Protein AF-A0A225AQF1-F1 (afdb_monomer_lite)

Sequence (125 aa):
MQWKLEAEIEGLRRLTAAVCSSTSALFAWKHENQGSDGWVPGGYIDSILMERLPGSMPLLGLGKKNKEERTELRKALKVAWLYIVDWEDWRESTEKDIWRDTHYIPWNPAWVQSHNYEDMSTWEL

Radius of gyration: 18.52 Å; chains: 1; bounding box: 39×39×51 Å

pLDDT: mean 80.52, std 9.93, range [49.41, 94.88]

Structure (mmCIF, N/CA/C/O backbone):
data_AF-A0A225AQF1-F1
#
_entry.id   AF-A0A225AQF1-F1
#
loop_
_atom_site.group_PDB
_atom_site.id
_atom_site.type_symbol
_atom_site.label_atom_id
_atom_site.label_alt_id
_atom_site.label_comp_id
_atom_site.label_asym_id
_atom_site.label_entity_id
_atom_site.label_seq_id
_atom_site.pdbx_PDB_ins_code
_atom_site.Cartn_x
_atom_site.Cartn_y
_atom_site.Cartn_z
_atom_site.occupancy
_atom_site.B_iso_or_equiv
_atom_site.auth_seq_id
_atom_site.auth_comp_id
_atom_site.auth_asym_id
_atom_site.auth_atom_id
_atom_site.pdbx_PDB_model_num
ATOM 1 N N . MET A 1 1 ? 16.811 6.712 -11.736 1.00 49.41 1 MET A N 1
ATOM 2 C CA . MET A 1 1 ? 16.020 6.376 -10.531 1.00 49.41 1 MET A CA 1
ATOM 3 C C . MET A 1 1 ? 15.401 4.996 -10.747 1.00 49.41 1 MET A C 1
ATOM 5 O O . MET A 1 1 ? 14.211 4.906 -10.966 1.00 49.41 1 MET A O 1
ATOM 9 N N . GLN A 1 2 ? 16.235 3.952 -10.787 1.00 57.66 2 GLN A N 1
ATOM 10 C CA . GLN A 1 2 ? 15.849 2.575 -11.153 1.00 57.66 2 GLN A CA 1
ATOM 11 C C . GLN A 1 2 ? 15.443 1.731 -9.926 1.00 57.66 2 GLN A C 1
ATOM 13 O O . GLN A 1 2 ? 14.705 0.763 -10.037 1.00 57.66 2 GLN A O 1
ATOM 18 N N . TRP A 1 3 ? 15.846 2.174 -8.730 1.00 59.50 3 TRP A N 1
ATOM 19 C CA . TRP A 1 3 ? 15.706 1.4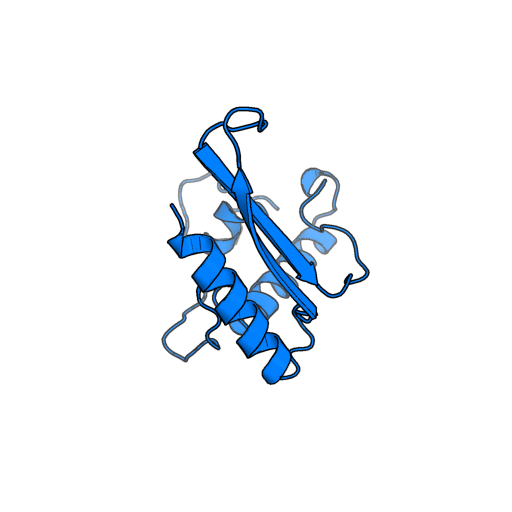33 -7.473 1.00 59.50 3 TRP A CA 1
ATOM 20 C C . TRP A 1 3 ? 14.263 1.240 -6.980 1.00 59.50 3 TRP A C 1
ATOM 22 O O . TRP A 1 3 ? 13.990 0.266 -6.289 1.00 59.50 3 TRP A O 1
ATOM 32 N N . LYS A 1 4 ? 13.339 2.158 -7.305 1.00 69.75 4 LYS A N 1
ATOM 33 C CA . LYS A 1 4 ? 11.960 2.094 -6.788 1.00 69.75 4 LYS A CA 1
ATOM 34 C C . LYS A 1 4 ? 11.165 0.944 -7.397 1.00 69.75 4 LYS A C 1
ATOM 36 O O . LYS A 1 4 ? 10.495 0.219 -6.676 1.00 69.75 4 LYS A O 1
ATOM 41 N N . LEU A 1 5 ? 11.286 0.754 -8.707 1.00 76.81 5 LEU A N 1
ATOM 42 C CA . LEU A 1 5 ? 10.563 -0.306 -9.394 1.00 76.81 5 LEU A CA 1
ATOM 43 C C . LEU A 1 5 ? 11.112 -1.693 -9.047 1.00 76.81 5 LEU A C 1
ATOM 45 O O . LEU A 1 5 ? 10.346 -2.630 -8.873 1.00 76.81 5 LEU A O 1
ATOM 49 N N . GLU A 1 6 ? 12.432 -1.842 -8.936 1.00 81.94 6 GLU A N 1
ATOM 50 C CA . GLU A 1 6 ? 13.027 -3.124 -8.542 1.00 81.94 6 GLU A CA 1
ATOM 51 C C . GLU A 1 6 ? 12.529 -3.566 -7.158 1.00 81.94 6 GLU A C 1
ATOM 53 O O . GLU A 1 6 ? 12.209 -4.740 -6.964 1.00 81.94 6 GLU A O 1
ATOM 58 N N . ALA A 1 7 ? 12.396 -2.618 -6.221 1.00 81.44 7 ALA A N 1
ATOM 59 C CA . ALA A 1 7 ? 11.806 -2.868 -4.909 1.00 81.44 7 ALA A CA 1
ATOM 60 C C . ALA A 1 7 ? 10.319 -3.255 -5.006 1.00 81.44 7 ALA A C 1
ATOM 62 O O . ALA A 1 7 ? 9.905 -4.234 -4.386 1.00 81.44 7 ALA A O 1
ATOM 63 N N . GLU A 1 8 ? 9.539 -2.547 -5.825 1.00 83.06 8 GLU A N 1
ATOM 64 C CA . GLU A 1 8 ? 8.126 -2.847 -6.086 1.00 83.06 8 GLU A CA 1
ATOM 65 C C . GLU A 1 8 ? 7.926 -4.245 -6.697 1.00 83.06 8 GLU A C 1
ATOM 67 O O . GLU A 1 8 ? 7.106 -5.028 -6.215 1.00 83.06 8 GLU A O 1
ATOM 72 N N . ILE A 1 9 ? 8.713 -4.605 -7.716 1.00 87.88 9 ILE A N 1
ATOM 73 C CA . ILE A 1 9 ? 8.661 -5.924 -8.360 1.00 87.88 9 ILE A CA 1
ATOM 74 C C . ILE A 1 9 ? 9.014 -7.020 -7.357 1.00 87.88 9 ILE A C 1
ATOM 76 O O . ILE A 1 9 ? 8.325 -8.039 -7.295 1.00 87.88 9 ILE A O 1
ATOM 80 N N . GLU A 1 10 ? 10.075 -6.834 -6.568 1.00 86.88 10 GLU A N 1
ATOM 81 C CA . GLU A 1 10 ? 10.476 -7.820 -5.564 1.00 86.88 10 GLU A CA 1
ATOM 82 C C . GLU A 1 10 ? 9.416 -7.968 -4.466 1.00 86.88 10 GLU A C 1
ATOM 84 O O . GLU A 1 10 ? 9.119 -9.092 -4.050 1.00 86.88 10 GLU A O 1
ATOM 89 N N . GLY A 1 11 ? 8.791 -6.865 -4.053 1.00 85.00 11 GLY A N 1
ATOM 90 C CA . GLY A 1 11 ? 7.685 -6.880 -3.106 1.00 85.00 11 GLY A CA 1
ATOM 91 C C . GLY A 1 11 ? 6.484 -7.660 -3.632 1.00 85.00 11 GLY A C 1
ATOM 92 O O . GLY A 1 11 ? 6.045 -8.629 -3.005 1.00 85.00 11 GLY A O 1
ATOM 93 N N . LEU A 1 12 ? 6.010 -7.320 -4.833 1.00 88.00 12 LEU A N 1
ATOM 94 C CA . LEU A 1 12 ? 4.908 -8.021 -5.495 1.00 88.00 12 LEU A CA 1
ATOM 95 C C . LEU A 1 12 ? 5.220 -9.507 -5.709 1.00 88.00 12 LEU A C 1
ATOM 97 O O . LEU A 1 12 ? 4.351 -10.359 -5.509 1.00 88.00 12 LEU A O 1
ATOM 101 N N . ARG A 1 13 ? 6.464 -9.849 -6.061 1.00 89.94 13 ARG A N 1
ATOM 102 C CA . ARG A 1 13 ? 6.904 -11.240 -6.231 1.00 89.94 13 ARG A CA 1
ATOM 103 C C . ARG A 1 13 ? 6.800 -12.030 -4.926 1.00 89.94 13 ARG A C 1
ATOM 105 O O . ARG A 1 13 ? 6.303 -13.156 -4.944 1.00 89.94 13 ARG A O 1
ATOM 112 N N . ARG A 1 14 ? 7.237 -11.457 -3.798 1.00 88.12 14 ARG A N 1
ATOM 113 C CA . ARG A 1 14 ? 7.148 -12.095 -2.470 1.00 88.12 14 ARG A CA 1
ATOM 114 C C . ARG A 1 14 ? 5.706 -12.280 -2.023 1.00 88.12 14 ARG A C 1
ATOM 116 O O . ARG A 1 14 ? 5.341 -13.376 -1.609 1.00 88.12 14 ARG A O 1
ATOM 123 N N . LEU A 1 15 ? 4.887 -11.244 -2.167 1.00 86.94 15 LEU A N 1
ATOM 124 C CA . LEU A 1 15 ? 3.469 -11.273 -1.803 1.00 86.94 15 LEU A CA 1
ATOM 125 C C . LEU A 1 15 ? 2.685 -12.295 -2.639 1.00 86.94 15 LEU A C 1
ATOM 127 O O . LEU A 1 15 ? 1.862 -13.037 -2.104 1.00 86.94 15 LEU A O 1
ATOM 131 N N . THR A 1 16 ? 3.008 -12.402 -3.931 1.00 90.69 16 THR A N 1
ATOM 132 C CA . THR A 1 16 ? 2.445 -13.428 -4.821 1.00 90.69 16 THR A CA 1
ATOM 133 C C . THR A 1 16 ? 2.851 -14.833 -4.375 1.00 90.69 16 THR A C 1
ATOM 135 O O . THR A 1 16 ? 2.005 -15.719 -4.286 1.00 90.69 16 THR A O 1
ATOM 138 N N . ALA A 1 17 ? 4.131 -15.045 -4.048 1.00 90.12 17 ALA A N 1
ATOM 139 C CA . ALA A 1 17 ? 4.626 -16.336 -3.564 1.00 90.12 17 ALA A CA 1
ATOM 140 C C . ALA A 1 17 ? 4.014 -16.741 -2.211 1.00 90.12 17 ALA A C 1
ATOM 142 O O . ALA A 1 17 ? 3.808 -17.927 -1.963 1.00 90.12 17 ALA A O 1
ATOM 143 N N . ALA A 1 18 ? 3.694 -15.764 -1.361 1.00 86.62 18 ALA A N 1
ATOM 144 C CA . ALA A 1 18 ? 3.002 -15.963 -0.091 1.00 86.62 18 ALA A CA 1
ATOM 145 C C . ALA A 1 18 ? 1.483 -16.179 -0.240 1.00 86.62 18 ALA A C 1
ATOM 147 O O . ALA A 1 18 ? 0.808 -16.416 0.759 1.00 86.62 18 ALA A O 1
ATOM 148 N N . VAL A 1 19 ? 0.935 -16.109 -1.461 1.00 86.94 19 VAL A N 1
ATOM 149 C CA . VAL A 1 19 ? -0.511 -16.213 -1.730 1.00 86.94 19 VAL A CA 1
ATOM 150 C C . VAL A 1 19 ? -1.301 -15.165 -0.928 1.00 86.94 19 VAL A C 1
ATOM 152 O O . VAL A 1 19 ? -2.359 -15.436 -0.360 1.00 86.94 19 VAL A O 1
ATOM 155 N N . CYS A 1 20 ? -0.759 -13.947 -0.852 1.00 82.06 20 CYS A N 1
ATOM 156 C CA . CYS A 1 20 ? -1.397 -12.832 -0.166 1.00 82.06 20 CYS A CA 1
ATOM 157 C C . CYS A 1 20 ? -2.743 -12.498 -0.827 1.00 82.06 20 CYS A C 1
ATOM 159 O O . CYS A 1 20 ? -2.796 -12.154 -2.005 1.00 82.06 20 CYS A O 1
ATOM 161 N N . SER A 1 21 ? -3.835 -12.556 -0.062 1.00 79.88 21 SER A N 1
ATOM 162 C CA . SER A 1 21 ? -5.186 -12.246 -0.552 1.00 79.88 21 SER A CA 1
ATOM 163 C C . SER A 1 21 ? -5.488 -10.746 -0.623 1.00 79.88 21 SER A C 1
ATOM 165 O O . SER A 1 21 ? -6.511 -10.349 -1.179 1.00 79.88 21 SER A O 1
ATOM 167 N N . SER A 1 22 ? -4.613 -9.914 -0.057 1.00 77.31 22 SER A N 1
ATOM 168 C CA . SER A 1 22 ? -4.796 -8.461 0.053 1.00 77.31 22 SER A CA 1
ATOM 169 C C . SER A 1 22 ? -4.068 -7.671 -1.039 1.00 77.31 22 SER A C 1
ATOM 171 O O . SER A 1 22 ? -4.145 -6.444 -1.055 1.00 77.31 22 SER A O 1
ATOM 173 N N . THR A 1 23 ? -3.341 -8.340 -1.939 1.00 83.75 23 THR A N 1
ATOM 174 C CA . THR A 1 23 ? -2.508 -7.705 -2.973 1.00 83.75 23 THR A CA 1
ATOM 175 C C . THR A 1 23 ? -2.677 -8.416 -4.307 1.00 83.75 23 THR A C 1
ATOM 177 O O . THR A 1 23 ? -2.881 -9.624 -4.335 1.00 83.75 23 THR A O 1
ATOM 180 N N . SER A 1 24 ? -2.552 -7.688 -5.415 1.00 87.88 24 SER A N 1
ATOM 181 C CA . SER A 1 24 ? -2.603 -8.282 -6.753 1.00 87.88 24 SER A CA 1
ATOM 182 C C . SER A 1 24 ? -1.425 -9.225 -6.989 1.00 87.88 24 SER A C 1
ATOM 184 O O . SER A 1 24 ? -0.280 -8.853 -6.723 1.00 87.88 24 SER A O 1
ATOM 186 N N . ALA A 1 25 ? -1.687 -10.397 -7.567 1.00 91.50 25 ALA A N 1
ATOM 187 C CA . ALA A 1 25 ? -0.624 -11.295 -8.002 1.00 91.50 25 ALA A CA 1
ATOM 188 C C . ALA A 1 25 ? 0.170 -10.710 -9.185 1.00 91.50 25 ALA A C 1
ATOM 190 O O . ALA A 1 25 ? -0.407 -10.188 -10.141 1.00 91.50 25 ALA A O 1
ATOM 191 N N . LEU A 1 26 ? 1.496 -10.836 -9.153 1.00 93.69 26 LEU A N 1
ATOM 192 C CA . LEU A 1 26 ? 2.385 -10.497 -10.263 1.00 93.69 26 LEU A CA 1
ATOM 193 C C . LEU A 1 26 ? 2.384 -11.628 -11.299 1.00 93.69 26 LEU A C 1
ATOM 195 O O . LEU A 1 26 ? 2.676 -12.775 -10.963 1.00 93.69 26 LEU A O 1
ATOM 199 N N . PHE A 1 27 ? 2.126 -11.302 -12.567 1.00 94.88 27 PHE A N 1
ATOM 200 C CA . PHE A 1 27 ? 2.204 -12.263 -13.674 1.00 94.88 27 PHE A CA 1
ATOM 201 C C . PHE A 1 27 ? 3.489 -12.112 -14.487 1.00 94.88 27 PHE A C 1
ATOM 203 O O . PHE A 1 27 ? 4.115 -13.110 -14.836 1.00 94.88 27 PHE A O 1
ATOM 210 N N . ALA A 1 28 ? 3.885 -10.877 -14.801 1.00 94.25 28 ALA A N 1
ATOM 211 C CA . ALA A 1 28 ? 5.100 -10.587 -15.557 1.00 94.25 28 ALA A CA 1
ATOM 212 C C . ALA A 1 28 ? 5.546 -9.135 -15.352 1.00 94.25 28 ALA A C 1
ATOM 214 O O . ALA A 1 28 ? 4.759 -8.283 -14.947 1.00 94.25 28 ALA A O 1
ATOM 215 N N . TRP A 1 29 ? 6.797 -8.840 -15.693 1.00 93.81 29 TRP A N 1
ATOM 216 C CA . TRP A 1 29 ? 7.313 -7.478 -15.788 1.00 93.81 29 TRP A CA 1
ATOM 217 C C . TRP A 1 29 ? 8.342 -7.382 -16.918 1.00 93.81 29 TRP A C 1
ATOM 219 O O . TRP A 1 29 ? 8.863 -8.402 -17.381 1.00 93.81 29 TRP A O 1
ATOM 229 N N . LYS A 1 30 ? 8.608 -6.167 -17.393 1.00 92.38 30 LYS A N 1
ATOM 230 C CA . LYS A 1 30 ? 9.537 -5.905 -18.494 1.00 92.38 30 LYS A CA 1
ATOM 231 C C . LYS A 1 30 ? 10.183 -4.533 -18.336 1.00 92.38 30 LYS A C 1
ATOM 233 O O . LYS A 1 30 ? 9.467 -3.568 -18.090 1.00 92.38 30 LYS A O 1
ATOM 238 N N . HIS A 1 31 ? 11.494 -4.473 -18.555 1.00 90.75 31 HIS A N 1
ATOM 239 C CA . HIS A 1 31 ? 12.274 -3.240 -18.640 1.00 90.75 31 HIS A CA 1
ATOM 240 C C . HIS A 1 31 ? 12.789 -3.038 -20.064 1.00 90.75 31 HIS A C 1
ATOM 242 O O . HIS A 1 31 ? 13.372 -3.955 -20.650 1.00 90.75 31 HIS A O 1
ATOM 248 N N . GLU A 1 32 ? 12.600 -1.844 -20.617 1.00 91.50 32 GLU A N 1
ATOM 249 C CA . GLU A 1 32 ? 13.045 -1.492 -21.965 1.00 91.50 32 GLU A CA 1
ATOM 250 C C . GLU A 1 32 ? 13.682 -0.109 -21.994 1.00 91.50 32 GLU A C 1
ATOM 252 O O . GLU A 1 32 ? 13.075 0.866 -21.567 1.00 91.50 32 GLU A O 1
ATOM 257 N N . ASN A 1 33 ? 14.877 0.006 -22.572 1.00 92.06 33 ASN A N 1
ATOM 258 C CA . ASN A 1 33 ? 15.475 1.311 -22.841 1.00 92.06 33 ASN A CA 1
ATOM 259 C C . ASN A 1 33 ? 14.844 1.936 -24.088 1.00 92.06 33 ASN A C 1
ATOM 261 O O . ASN A 1 33 ? 14.641 1.270 -25.103 1.00 92.06 33 ASN A O 1
ATOM 265 N N . GLN A 1 34 ? 14.561 3.230 -24.015 1.00 92.06 34 GLN A N 1
ATOM 266 C CA . GLN A 1 34 ? 14.006 4.000 -25.117 1.00 92.06 34 GLN A CA 1
ATOM 267 C C . GLN A 1 34 ? 15.122 4.472 -26.054 1.00 92.06 34 GLN A C 1
ATOM 269 O O . GLN A 1 34 ? 16.166 4.964 -25.616 1.00 92.06 34 GLN A O 1
ATOM 274 N N . GLY A 1 35 ? 14.875 4.346 -27.359 1.00 91.44 35 GLY A N 1
ATOM 275 C CA . GLY A 1 35 ? 15.731 4.902 -28.403 1.00 91.44 35 GLY A CA 1
ATOM 276 C C . GLY A 1 35 ? 15.705 6.432 -28.435 1.00 91.44 35 GLY A C 1
ATOM 277 O O . GLY A 1 35 ? 14.997 7.088 -27.670 1.00 91.44 35 GLY A O 1
ATOM 278 N N . SER A 1 36 ? 16.477 7.022 -29.348 1.00 92.19 36 SER A N 1
ATOM 279 C CA . SER A 1 36 ? 16.536 8.480 -29.546 1.00 92.19 36 SER A CA 1
ATOM 280 C C . SER A 1 36 ? 15.232 9.088 -30.075 1.00 92.19 36 SER A C 1
ATOM 282 O O . SER A 1 36 ? 15.041 10.296 -30.004 1.00 92.19 36 SER A O 1
ATOM 284 N N . ASP A 1 37 ? 14.366 8.250 -30.632 1.00 92.19 37 ASP A N 1
ATOM 285 C CA . ASP A 1 37 ? 13.035 8.549 -31.158 1.00 92.19 37 ASP A CA 1
ATOM 286 C C . ASP A 1 37 ? 11.909 8.275 -30.144 1.00 92.19 37 ASP A C 1
ATOM 288 O O . ASP A 1 37 ? 10.737 8.503 -30.443 1.00 92.19 37 ASP A O 1
ATOM 292 N N . GLY A 1 38 ? 12.250 7.789 -28.945 1.00 86.12 38 GLY A N 1
ATOM 293 C CA . GLY A 1 38 ? 11.292 7.537 -27.876 1.00 86.12 38 GLY A CA 1
ATOM 294 C C . GLY A 1 38 ? 10.689 8.817 -27.294 1.00 86.12 38 GLY A C 1
ATOM 295 O O . GLY A 1 38 ? 11.232 9.912 -27.435 1.00 86.12 38 GLY A O 1
ATOM 296 N N . TRP A 1 39 ? 9.578 8.668 -26.567 1.00 86.31 39 TRP A N 1
ATOM 297 C CA . TRP A 1 39 ? 8.938 9.774 -25.840 1.00 86.31 39 TRP A CA 1
ATOM 298 C C . TRP A 1 39 ? 9.877 10.421 -24.820 1.00 86.31 39 TRP A C 1
ATOM 300 O O . TRP A 1 39 ? 9.800 11.625 -24.579 1.00 86.31 39 TRP A O 1
ATOM 310 N N . VAL A 1 40 ? 10.774 9.620 -24.241 1.00 89.50 40 VAL A N 1
ATOM 311 C CA . VAL A 1 40 ? 11.890 10.091 -23.421 1.00 89.50 40 VAL A CA 1
ATOM 312 C C . VAL A 1 40 ? 13.185 9.542 -24.025 1.00 89.50 40 VAL A C 1
ATOM 314 O O . VAL A 1 40 ? 13.566 8.412 -23.711 1.00 89.50 40 VAL A O 1
ATOM 317 N N . PRO A 1 41 ? 13.865 10.301 -24.903 1.00 92.19 41 PRO A N 1
ATOM 318 C CA . PRO A 1 41 ? 15.098 9.854 -25.543 1.00 92.19 41 PRO A CA 1
ATOM 319 C C . PRO A 1 41 ? 16.178 9.462 -24.529 1.00 92.19 41 PRO A C 1
ATOM 321 O O . PRO A 1 41 ? 16.521 10.247 -23.644 1.00 92.19 41 PRO A O 1
ATOM 324 N N . GLY A 1 42 ? 16.707 8.239 -24.649 1.00 89.38 42 GLY A N 1
ATOM 325 C CA . GLY A 1 42 ? 17.686 7.680 -23.705 1.00 89.38 42 GLY A CA 1
ATOM 326 C C . GLY A 1 42 ? 17.119 7.334 -22.321 1.00 89.38 42 GLY A C 1
ATOM 327 O O . GLY A 1 42 ? 17.882 7.000 -21.416 1.00 89.38 42 GLY A O 1
ATOM 328 N N . GLY A 1 43 ? 15.799 7.436 -22.141 1.00 90.81 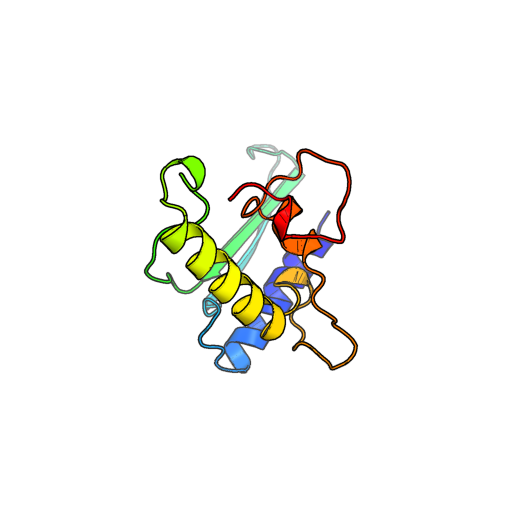43 GLY A N 1
ATOM 329 C CA . GLY A 1 43 ? 15.086 6.967 -20.958 1.00 90.81 43 GLY A CA 1
ATOM 330 C C . GLY A 1 43 ? 14.783 5.470 -21.021 1.00 90.81 43 GLY A C 1
ATOM 331 O O . GLY A 1 43 ? 15.365 4.728 -21.807 1.00 90.81 43 GLY A O 1
ATOM 332 N N . TYR A 1 44 ? 13.828 5.028 -20.209 1.00 90.25 44 TYR A N 1
ATOM 333 C CA . TYR A 1 44 ? 13.349 3.647 -20.186 1.00 90.25 44 TYR A CA 1
ATOM 334 C C . TYR A 1 44 ? 11.829 3.600 -20.003 1.00 90.25 44 TYR A C 1
ATOM 336 O O . TYR A 1 44 ? 11.207 4.611 -19.665 1.00 90.25 44 TYR A O 1
ATOM 344 N N . ILE A 1 45 ? 11.232 2.448 -20.287 1.00 89.94 45 ILE A N 1
ATOM 345 C CA . ILE A 1 45 ? 9.846 2.101 -19.994 1.00 89.94 45 ILE A CA 1
ATOM 346 C C . ILE A 1 45 ? 9.879 0.817 -19.190 1.00 89.94 45 ILE A C 1
ATOM 348 O O . ILE A 1 45 ? 10.456 -0.183 -19.613 1.00 89.94 45 ILE A O 1
ATOM 352 N N . ASP A 1 46 ? 9.204 0.857 -18.055 1.00 89.31 46 ASP A N 1
ATOM 353 C CA . ASP A 1 46 ? 8.961 -0.309 -17.238 1.00 89.31 46 ASP A CA 1
ATOM 354 C C . ASP A 1 46 ? 7.482 -0.663 -17.259 1.00 89.31 46 ASP A C 1
ATOM 356 O O . ASP A 1 46 ? 6.611 0.197 -17.133 1.00 89.31 46 ASP A O 1
ATOM 360 N N . SER A 1 47 ? 7.202 -1.944 -17.467 1.00 91.00 47 SER A N 1
ATOM 361 C CA . SER A 1 47 ? 5.850 -2.487 -17.559 1.00 91.00 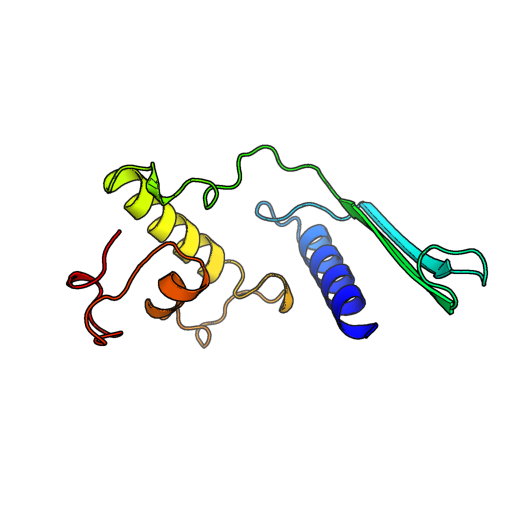47 SER A CA 1
ATOM 362 C C . SER A 1 47 ? 5.667 -3.585 -16.524 1.00 91.00 47 SER A C 1
ATOM 364 O O . SER A 1 47 ? 6.463 -4.521 -16.476 1.00 91.00 47 SER A O 1
ATOM 366 N N . ILE A 1 48 ? 4.589 -3.507 -15.745 1.00 92.19 48 ILE A N 1
ATOM 367 C CA . ILE A 1 48 ? 4.161 -4.552 -14.812 1.00 92.19 48 ILE A CA 1
ATOM 368 C C . ILE A 1 48 ? 2.813 -5.095 -15.285 1.00 92.19 48 ILE A C 1
ATOM 370 O O . ILE A 1 48 ? 1.893 -4.335 -15.591 1.00 92.19 48 ILE A O 1
ATOM 374 N N . LEU A 1 49 ? 2.694 -6.419 -15.334 1.00 94.44 49 LEU A N 1
ATOM 375 C CA . LEU A 1 49 ? 1.440 -7.127 -15.548 1.00 94.44 49 LEU A CA 1
ATOM 376 C C . LEU A 1 49 ? 1.047 -7.834 -14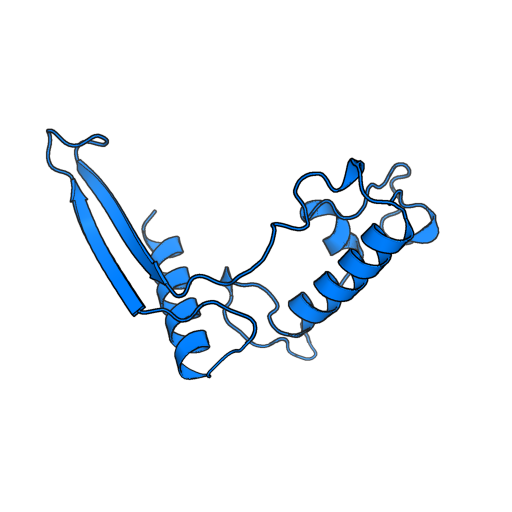.253 1.00 94.44 49 LEU A C 1
ATOM 378 O O . LEU A 1 49 ? 1.748 -8.733 -13.786 1.00 94.44 49 LEU A O 1
ATOM 382 N N . MET A 1 50 ? -0.104 -7.451 -13.714 1.00 94.00 50 MET A N 1
ATOM 383 C CA . MET A 1 50 ? -0.619 -7.947 -12.442 1.00 94.00 50 MET A CA 1
ATOM 384 C C . MET A 1 50 ? -2.106 -8.285 -12.529 1.00 94.00 50 MET A C 1
ATOM 386 O O . MET A 1 50 ? -2.818 -7.836 -13.433 1.00 94.00 50 MET A O 1
ATOM 390 N N . GLU A 1 51 ? -2.570 -9.084 -11.576 1.00 94.50 51 GLU A N 1
ATOM 391 C CA . GLU A 1 51 ? -3.975 -9.411 -11.397 1.00 94.50 51 GLU A CA 1
ATOM 392 C C . GLU A 1 51 ? -4.821 -8.145 -11.230 1.00 94.50 51 GLU A C 1
ATOM 394 O O . GLU A 1 51 ? -4.518 -7.246 -10.442 1.00 94.50 51 GLU A O 1
ATOM 399 N N . ARG A 1 52 ? -5.940 -8.093 -11.955 1.00 90.31 52 ARG A N 1
ATOM 400 C CA . ARG A 1 52 ? -6.926 -7.034 -11.779 1.00 90.31 52 ARG A CA 1
ATOM 401 C C . ARG A 1 52 ? -7.811 -7.354 -10.579 1.00 90.31 52 ARG A C 1
ATOM 403 O O . ARG A 1 52 ? -8.711 -8.184 -10.682 1.00 90.31 52 ARG A O 1
ATOM 410 N N . LEU A 1 53 ? -7.627 -6.616 -9.491 1.00 86.12 53 LEU A N 1
ATOM 411 C CA . LEU A 1 53 ? -8.523 -6.690 -8.341 1.00 86.12 53 LEU A CA 1
ATOM 412 C C . LEU A 1 53 ? -9.849 -5.957 -8.632 1.00 86.12 53 LEU A C 1
ATOM 414 O O . LEU A 1 53 ? -9.830 -4.817 -9.114 1.00 86.12 53 LEU A O 1
ATOM 418 N N . PRO A 1 54 ? -11.015 -6.575 -8.369 1.00 85.56 54 PRO A N 1
ATOM 419 C CA . PRO A 1 54 ? -12.291 -5.879 -8.440 1.00 85.56 54 PRO A CA 1
ATOM 420 C C . PRO A 1 54 ? -12.401 -4.877 -7.285 1.00 85.56 54 PRO A C 1
ATOM 422 O O . PRO A 1 54 ? -12.039 -5.175 -6.150 1.00 85.56 54 PRO A O 1
ATOM 425 N N . GLY A 1 55 ? -12.936 -3.689 -7.552 1.00 83.50 55 GLY A N 1
ATOM 426 C CA . GLY A 1 55 ? -13.162 -2.694 -6.509 1.00 83.50 55 GLY A CA 1
ATOM 427 C C . GLY A 1 55 ? -13.258 -1.273 -7.041 1.00 83.50 55 GLY A C 1
ATOM 428 O O . GLY A 1 55 ? -13.158 -1.018 -8.241 1.00 83.50 55 GLY A O 1
ATOM 429 N N . SER A 1 56 ? -13.452 -0.341 -6.115 1.00 82.38 56 SER A N 1
ATOM 430 C CA . SER A 1 56 ? -13.423 1.099 -6.363 1.00 82.38 56 SER A CA 1
ATOM 431 C C . SER A 1 56 ? -12.416 1.745 -5.426 1.00 82.38 56 SER A C 1
ATOM 433 O O . SER A 1 56 ? -12.411 1.409 -4.243 1.00 82.38 56 SER A O 1
ATOM 435 N N . MET A 1 57 ? -11.625 2.698 -5.923 1.00 79.38 57 MET A N 1
ATOM 436 C CA . MET A 1 57 ? -10.702 3.479 -5.097 1.00 79.38 57 MET A CA 1
ATOM 437 C C . MET A 1 57 ? -11.488 4.218 -3.997 1.00 79.38 57 MET A C 1
ATOM 439 O O . MET A 1 57 ? -12.216 5.162 -4.314 1.00 79.38 57 MET A O 1
ATOM 443 N N . PRO A 1 58 ? -11.365 3.825 -2.716 1.00 75.00 58 PRO A N 1
ATOM 444 C CA . PRO A 1 58 ? -12.244 4.331 -1.663 1.00 75.00 58 PRO A CA 1
ATOM 445 C C . PRO A 1 58 ? -11.971 5.796 -1.303 1.00 75.00 58 PRO A C 1
ATOM 447 O O . PRO A 1 58 ? -12.858 6.479 -0.792 1.00 75.00 58 PRO A O 1
ATOM 450 N N . LEU A 1 59 ? -10.757 6.276 -1.592 1.00 72.81 59 LEU A N 1
ATOM 451 C CA . LEU A 1 59 ? -10.325 7.6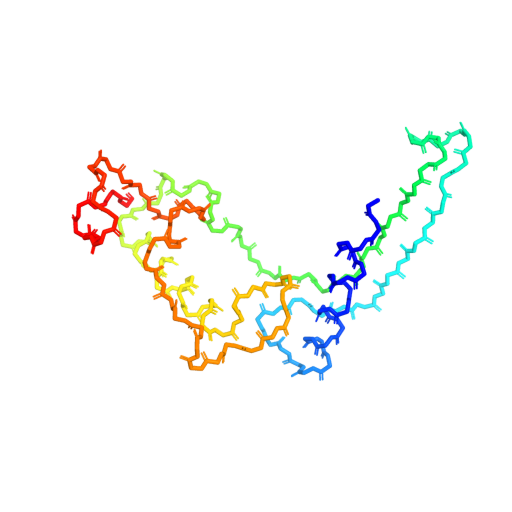52 -1.342 1.00 72.81 59 LEU A CA 1
ATOM 452 C C . LEU A 1 59 ? -10.871 8.640 -2.383 1.00 72.81 59 LEU A C 1
ATOM 454 O O . LEU A 1 59 ? -10.966 9.841 -2.117 1.00 72.81 59 LEU A O 1
ATOM 458 N N . LEU A 1 60 ? -11.273 8.158 -3.563 1.00 73.31 60 LEU A N 1
ATOM 459 C CA . LEU A 1 60 ? -11.848 9.016 -4.590 1.00 73.31 60 LEU A CA 1
ATOM 460 C C . LEU A 1 60 ? -13.257 9.449 -4.164 1.00 73.31 60 LEU A C 1
ATOM 462 O O . LEU A 1 60 ? -14.167 8.634 -4.028 1.00 73.31 60 LEU A O 1
ATOM 466 N N . GLY A 1 61 ? -13.447 10.754 -3.959 1.00 71.31 61 GLY A N 1
ATOM 467 C CA . GLY A 1 61 ? -14.731 11.299 -3.516 1.00 71.31 61 GLY A CA 1
ATOM 468 C C . GLY A 1 61 ? -15.023 11.075 -2.032 1.00 71.31 61 GLY A C 1
ATOM 469 O O . GLY A 1 61 ? -16.187 11.140 -1.642 1.00 71.31 61 GLY A O 1
ATOM 470 N N . LEU A 1 62 ? -13.995 10.858 -1.204 1.00 75.62 62 LEU A N 1
ATOM 471 C CA . LEU A 1 62 ? -14.132 10.704 0.246 1.00 75.62 62 LEU A CA 1
ATOM 472 C C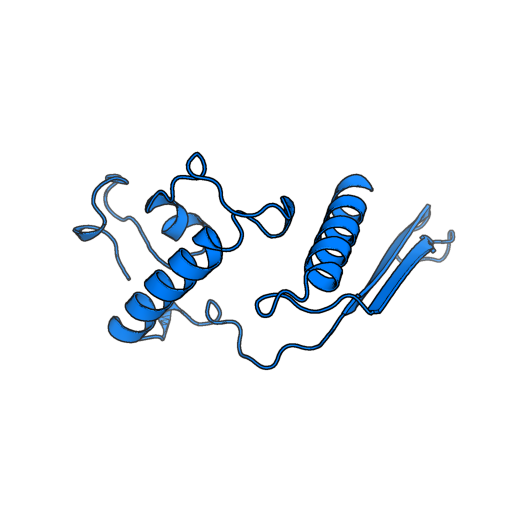 . LEU A 1 62 ? -14.985 11.819 0.883 1.00 75.62 62 LEU A C 1
ATOM 474 O O . LEU A 1 62 ? -15.866 11.529 1.684 1.00 75.62 62 LEU A O 1
ATOM 478 N N . GLY A 1 63 ? -14.827 13.071 0.434 1.00 72.19 63 GLY A N 1
ATOM 479 C CA . GLY A 1 63 ? -15.623 14.218 0.897 1.00 72.19 63 GLY A CA 1
ATOM 480 C C . GLY A 1 63 ? -17.137 14.124 0.636 1.00 72.19 63 GLY A C 1
ATOM 481 O O . GLY A 1 63 ? -17.897 14.907 1.196 1.00 72.19 63 GLY A O 1
ATOM 482 N N . LYS A 1 64 ? -17.591 13.171 -0.188 1.00 79.75 64 LYS A N 1
ATOM 483 C CA . LYS A 1 64 ? -19.015 12.890 -0.448 1.00 79.75 64 LYS A CA 1
ATOM 484 C C . LYS A 1 64 ? -19.575 11.768 0.428 1.00 79.75 64 LYS A C 1
ATOM 486 O O . LYS A 1 64 ? -20.789 11.604 0.478 1.00 79.75 64 LYS A O 1
ATOM 491 N N . LYS A 1 65 ? -18.710 10.990 1.082 1.00 81.62 65 LYS A N 1
ATOM 492 C CA . LYS A 1 65 ? -19.110 9.894 1.970 1.00 81.62 65 LYS A CA 1
ATOM 493 C C . LYS A 1 65 ? -19.631 10.446 3.288 1.00 81.62 65 LYS A C 1
ATOM 495 O O . LYS A 1 65 ? -19.160 11.495 3.732 1.00 81.62 65 LYS A O 1
ATOM 500 N N . ASN A 1 66 ? -20.575 9.759 3.916 1.00 86.50 66 ASN A N 1
ATOM 501 C CA . ASN A 1 66 ? -21.050 10.146 5.245 1.00 86.50 66 ASN A CA 1
ATOM 502 C C . ASN A 1 66 ? -20.033 9.766 6.340 1.00 86.50 66 ASN A C 1
ATOM 504 O O . ASN A 1 66 ? -18.998 9.146 6.078 1.00 86.50 66 ASN A O 1
ATOM 508 N N . LYS A 1 67 ? -20.307 10.177 7.580 1.00 83.44 67 LYS A N 1
ATOM 509 C CA . LYS A 1 67 ? -19.398 9.974 8.713 1.00 83.44 67 LYS A CA 1
ATOM 510 C C . LYS A 1 67 ? -19.170 8.489 9.003 1.00 83.44 67 LYS A C 1
ATOM 512 O O . LYS A 1 67 ? -18.047 8.088 9.315 1.00 83.44 67 LYS A O 1
ATOM 517 N N . GLU A 1 68 ? -20.217 7.682 8.895 1.00 87.50 68 GLU A N 1
ATOM 518 C CA . GLU A 1 68 ? -20.194 6.243 9.139 1.00 87.50 68 GLU A CA 1
ATOM 519 C C . GLU A 1 68 ? -19.296 5.538 8.115 1.00 87.50 68 GLU A C 1
ATOM 521 O O . GLU A 1 68 ? -18.374 4.821 8.494 1.00 87.50 68 GLU A O 1
ATOM 526 N N . GLU A 1 69 ? -19.474 5.827 6.824 1.00 86.25 69 GLU A N 1
ATOM 527 C CA . GLU A 1 69 ? -18.638 5.308 5.739 1.00 86.25 69 GLU A CA 1
ATOM 528 C C . GLU A 1 69 ? -17.166 5.690 5.918 1.00 86.25 69 GLU A C 1
ATOM 530 O O . GLU A 1 69 ? -16.279 4.854 5.743 1.00 86.25 69 GLU A O 1
ATOM 535 N N . ARG A 1 70 ? -16.880 6.945 6.287 1.00 84.69 70 ARG A N 1
ATOM 536 C CA . ARG A 1 70 ? -15.499 7.392 6.537 1.00 84.69 70 ARG A CA 1
ATOM 537 C C . ARG A 1 70 ? -14.891 6.707 7.763 1.00 84.69 70 ARG A C 1
ATOM 539 O O . ARG A 1 70 ? -13.705 6.381 7.758 1.00 84.69 70 ARG A O 1
ATOM 546 N N . THR A 1 71 ? -15.696 6.441 8.789 1.00 86.44 71 THR A N 1
ATOM 547 C CA . THR A 1 71 ? -15.264 5.712 9.990 1.00 86.44 71 THR A CA 1
ATOM 548 C C . THR A 1 71 ? -14.925 4.259 9.665 1.00 86.44 71 THR A C 1
ATOM 550 O O . THR A 1 71 ? -13.881 3.765 10.092 1.00 86.44 71 THR A O 1
ATOM 553 N N . GLU A 1 72 ? -15.759 3.583 8.875 1.00 88.31 72 GLU A N 1
ATOM 554 C CA . GLU A 1 72 ? -15.483 2.215 8.427 1.00 88.31 72 GLU A CA 1
ATOM 555 C C . GLU A 1 72 ? -14.245 2.150 7.526 1.00 88.31 72 GLU A C 1
ATOM 557 O O . GLU A 1 72 ? -13.404 1.269 7.702 1.00 88.31 72 GLU A O 1
ATOM 562 N N . LEU A 1 73 ? -14.050 3.133 6.640 1.00 87.56 73 LEU A N 1
ATOM 563 C CA . LEU A 1 73 ? -12.832 3.235 5.833 1.00 87.56 73 LEU A CA 1
ATOM 564 C C . LEU A 1 73 ? -11.568 3.406 6.681 1.00 87.56 73 LEU A C 1
ATOM 566 O O . LEU A 1 73 ? -10.563 2.761 6.392 1.00 87.56 73 LEU A O 1
ATOM 570 N N . ARG A 1 74 ? -11.607 4.220 7.745 1.00 86.38 74 ARG A N 1
ATOM 571 C CA . ARG A 1 74 ? -10.478 4.344 8.684 1.00 86.38 74 ARG A CA 1
ATOM 572 C C . ARG A 1 74 ? -10.150 3.003 9.338 1.00 86.38 74 ARG A C 1
ATOM 574 O O . ARG A 1 74 ? -8.994 2.588 9.328 1.00 86.38 74 ARG A O 1
ATOM 581 N N . LYS A 1 75 ? -11.161 2.299 9.859 1.00 88.19 75 LYS A N 1
ATOM 582 C CA . LYS A 1 75 ? -10.969 0.972 10.468 1.00 88.19 75 LYS A CA 1
ATOM 583 C C . LYS A 1 75 ? -10.351 -0.009 9.474 1.00 88.19 75 LYS A C 1
ATOM 585 O O . LYS A 1 75 ? -9.369 -0.664 9.810 1.00 88.19 75 LYS A O 1
ATOM 590 N N . ALA A 1 76 ? -10.884 -0.066 8.253 1.00 86.94 76 ALA A N 1
ATOM 591 C CA . ALA A 1 76 ? -10.376 -0.939 7.201 1.00 86.94 76 ALA A CA 1
ATOM 592 C C . ALA A 1 76 ? -8.925 -0.601 6.822 1.00 86.94 76 ALA A C 1
ATOM 594 O O . ALA A 1 76 ? -8.104 -1.507 6.705 1.00 86.94 76 ALA A O 1
ATOM 595 N N . LEU A 1 77 ? -8.583 0.687 6.706 1.00 84.81 77 LEU A N 1
ATOM 596 C CA . LEU A 1 77 ? -7.217 1.129 6.420 1.00 84.81 77 LEU A CA 1
ATOM 597 C C . LEU A 1 77 ? -6.239 0.711 7.522 1.00 84.81 77 LEU A C 1
ATOM 599 O O . LEU A 1 77 ? -5.172 0.188 7.219 1.00 84.81 77 LEU A O 1
ATOM 603 N N . LYS A 1 78 ? -6.605 0.894 8.794 1.00 85.94 78 LYS A N 1
ATOM 604 C CA . LYS A 1 78 ? -5.764 0.475 9.923 1.00 85.94 78 LYS A CA 1
ATOM 605 C C . LYS A 1 78 ? -5.543 -1.035 9.941 1.00 85.94 78 LYS A C 1
ATOM 607 O O . LYS A 1 78 ? -4.426 -1.477 10.180 1.00 85.94 78 LYS A O 1
ATOM 612 N N . VAL A 1 79 ? -6.585 -1.823 9.664 1.00 85.31 79 VAL A N 1
ATOM 613 C CA . VAL A 1 79 ? -6.463 -3.285 9.538 1.00 85.31 79 VAL A CA 1
ATOM 614 C C . VAL A 1 79 ? -5.521 -3.654 8.392 1.00 85.31 79 VAL A C 1
ATOM 616 O O . VAL A 1 79 ? -4.637 -4.482 8.588 1.00 85.31 79 VAL A O 1
ATOM 619 N N . ALA A 1 80 ? -5.666 -3.018 7.227 1.00 80.12 80 ALA A N 1
ATOM 620 C CA . ALA A 1 80 ? -4.798 -3.269 6.078 1.00 80.12 80 ALA A CA 1
ATOM 621 C C . ALA A 1 80 ? -3.330 -2.905 6.366 1.00 80.12 80 ALA A C 1
ATOM 623 O O . ALA A 1 80 ? -2.437 -3.682 6.047 1.00 80.12 80 ALA A O 1
ATOM 624 N N . TRP A 1 81 ? -3.079 -1.776 7.033 1.00 80.56 81 TRP A N 1
ATOM 625 C CA . TRP A 1 81 ? -1.727 -1.346 7.402 1.00 80.56 81 TRP A CA 1
ATOM 626 C C . TRP A 1 81 ? -1.068 -2.276 8.428 1.00 80.56 81 TRP A C 1
ATOM 628 O O . TRP A 1 81 ? 0.112 -2.589 8.338 1.00 80.56 81 TRP A O 1
ATOM 638 N N . LEU A 1 82 ? -1.835 -2.767 9.406 1.00 80.69 82 LEU A N 1
ATOM 639 C CA . LEU A 1 82 ? -1.328 -3.746 10.373 1.00 80.69 82 LEU A CA 1
ATOM 640 C C . LEU A 1 82 ? -1.060 -5.116 9.740 1.00 80.69 82 LEU A C 1
ATOM 642 O O . LEU A 1 82 ? -0.353 -5.923 10.334 1.00 80.69 82 LEU A O 1
ATOM 646 N N . TYR A 1 83 ? -1.617 -5.386 8.561 1.00 74.38 83 TYR A N 1
ATOM 647 C CA . TYR A 1 83 ? -1.324 -6.587 7.791 1.00 74.38 83 TYR A CA 1
ATOM 648 C C . TYR A 1 83 ? -0.041 -6.413 6.961 1.00 74.38 83 TYR A C 1
ATOM 650 O O . TYR A 1 83 ? 0.828 -7.283 6.987 1.00 74.38 83 TYR A O 1
ATOM 658 N N . ILE A 1 84 ? 0.115 -5.270 6.283 1.00 73.88 84 ILE A N 1
ATOM 659 C CA . ILE A 1 84 ? 1.309 -4.896 5.510 1.00 73.88 84 ILE A CA 1
ATOM 660 C C . ILE A 1 84 ? 1.624 -3.420 5.796 1.00 73.88 84 ILE A C 1
ATOM 662 O O . ILE A 1 84 ? 0.844 -2.539 5.433 1.00 73.88 84 ILE A O 1
ATOM 666 N N . VAL A 1 85 ? 2.770 -3.160 6.439 1.00 65.19 85 VAL A N 1
ATOM 667 C CA . VAL A 1 85 ? 3.163 -1.828 6.960 1.00 65.19 85 VAL A CA 1
ATOM 668 C C . VAL A 1 85 ? 3.361 -0.802 5.848 1.00 65.19 85 VAL A C 1
ATOM 670 O O . VAL A 1 85 ? 3.133 0.389 6.045 1.00 65.19 85 VAL A O 1
ATOM 673 N N . ASP A 1 86 ? 3.743 -1.264 4.665 1.00 62.81 86 ASP A N 1
ATOM 674 C CA . ASP A 1 86 ? 3.751 -0.485 3.438 1.00 62.81 86 ASP A CA 1
ATOM 675 C C . ASP A 1 86 ? 3.889 -1.451 2.257 1.00 62.81 86 ASP A C 1
ATOM 677 O O . ASP A 1 86 ? 4.564 -2.481 2.361 1.00 62.81 86 ASP A O 1
ATOM 681 N N . TRP A 1 87 ? 3.279 -1.119 1.123 1.00 55.84 87 TRP A N 1
ATOM 682 C CA . TRP A 1 87 ? 3.476 -1.878 -0.108 1.00 55.84 87 TRP A CA 1
ATOM 683 C C . TRP A 1 87 ? 4.936 -1.778 -0.595 1.00 55.84 87 TRP A C 1
ATOM 685 O O . TRP A 1 87 ? 5.443 -2.743 -1.166 1.00 55.84 87 TRP A O 1
ATOM 695 N N . GLU A 1 88 ? 5.628 -0.663 -0.305 1.00 54.88 88 GLU A N 1
ATOM 696 C CA . GLU A 1 88 ? 7.040 -0.446 -0.676 1.00 54.88 88 GLU A CA 1
ATOM 697 C C . GLU A 1 88 ? 8.017 -1.280 0.173 1.00 54.88 88 GLU A C 1
ATOM 699 O O . GLU A 1 88 ? 9.093 -1.646 -0.301 1.00 54.88 88 GLU A O 1
ATOM 704 N N . ASP A 1 89 ? 7.636 -1.624 1.408 1.00 60.53 89 ASP A N 1
ATOM 705 C CA . ASP A 1 89 ? 8.495 -2.354 2.349 1.00 60.53 89 ASP A CA 1
ATOM 706 C C . ASP A 1 89 ? 8.315 -3.878 2.275 1.00 60.53 89 ASP A C 1
ATOM 708 O O . ASP A 1 89 ? 9.149 -4.602 2.823 1.00 60.53 89 ASP A O 1
ATOM 712 N N . TRP A 1 90 ? 7.227 -4.360 1.646 1.00 65.75 90 TRP A N 1
ATOM 713 C CA . TRP A 1 90 ? 6.847 -5.774 1.427 1.00 65.75 90 TRP A CA 1
ATOM 714 C C . TRP A 1 90 ? 6.944 -6.712 2.644 1.00 65.75 90 TRP A C 1
ATOM 716 O O . TRP A 1 90 ? 6.807 -7.930 2.505 1.00 65.75 90 TRP A O 1
ATOM 726 N N . ARG A 1 91 ? 7.166 -6.170 3.842 1.00 69.56 91 ARG A N 1
ATOM 727 C CA . ARG A 1 91 ? 7.352 -6.913 5.085 1.00 69.56 91 ARG A CA 1
ATOM 728 C C . ARG A 1 91 ? 6.062 -6.936 5.886 1.00 69.56 91 ARG A C 1
ATOM 730 O O . ARG A 1 91 ? 5.335 -5.944 5.962 1.00 69.56 91 ARG A O 1
ATOM 737 N N . GLU A 1 92 ? 5.813 -8.080 6.507 1.00 68.00 92 GLU A N 1
ATOM 738 C CA . GLU A 1 92 ? 4.761 -8.208 7.506 1.00 68.00 92 GLU A CA 1
ATOM 739 C C . GLU A 1 92 ? 4.998 -7.210 8.642 1.00 68.00 92 GLU A C 1
ATOM 741 O O . GLU A 1 92 ? 6.141 -6.920 9.019 1.00 68.00 92 GLU A O 1
ATOM 746 N N . SER A 1 93 ? 3.899 -6.693 9.186 1.00 72.44 93 SER A N 1
ATOM 747 C CA . SER A 1 93 ? 3.954 -5.882 10.394 1.00 72.44 93 SER A CA 1
ATOM 748 C C . SER A 1 93 ? 4.508 -6.691 11.555 1.00 72.44 93 SER A C 1
ATOM 750 O O . SER A 1 93 ? 4.097 -7.824 11.804 1.00 72.44 93 SER A O 1
ATOM 752 N N . THR A 1 94 ? 5.447 -6.098 12.280 1.00 78.31 94 THR A N 1
ATOM 753 C CA . THR A 1 94 ? 5.997 -6.666 13.508 1.00 78.31 94 THR A CA 1
ATOM 754 C C . THR A 1 94 ? 5.484 -5.897 14.719 1.00 78.31 94 THR A C 1
ATOM 756 O O . THR A 1 94 ? 4.943 -4.802 14.602 1.00 78.31 94 THR A O 1
ATOM 759 N N . GLU A 1 95 ? 5.734 -6.403 15.927 1.00 78.50 95 GLU A N 1
ATOM 760 C CA . GLU A 1 95 ? 5.395 -5.698 17.177 1.00 78.50 95 GLU A CA 1
ATOM 761 C C . GLU A 1 95 ? 6.050 -4.306 17.304 1.00 78.50 95 GLU A C 1
ATOM 763 O O . GLU A 1 95 ? 5.632 -3.488 18.123 1.00 78.50 95 GLU A O 1
ATOM 768 N N . LYS A 1 96 ? 7.084 -4.021 16.500 1.00 80.25 96 LYS A N 1
ATOM 769 C CA . LYS A 1 96 ? 7.754 -2.713 16.451 1.00 80.25 96 LYS A CA 1
ATOM 770 C C . LYS A 1 96 ? 7.029 -1.709 15.553 1.00 80.25 96 LYS A C 1
ATOM 772 O O . LYS A 1 96 ? 7.259 -0.507 15.688 1.00 80.25 96 LYS A O 1
ATOM 777 N N . ASP A 1 97 ? 6.179 -2.185 14.650 1.00 79.69 97 ASP A N 1
ATOM 778 C CA . ASP A 1 97 ? 5.448 -1.374 13.686 1.00 79.69 97 ASP A CA 1
ATOM 779 C C . ASP A 1 97 ? 4.133 -0.909 14.328 1.00 79.69 97 ASP A C 1
ATOM 781 O O . ASP A 1 97 ? 3.070 -1.520 14.227 1.00 79.69 97 ASP A O 1
ATOM 785 N N . ILE A 1 98 ? 4.233 0.185 15.081 1.00 81.81 98 ILE A N 1
ATOM 786 C CA . ILE A 1 98 ? 3.115 0.727 15.850 1.00 81.81 98 ILE A CA 1
ATOM 787 C C . ILE A 1 98 ? 2.325 1.687 14.968 1.00 81.81 98 ILE A C 1
ATOM 789 O O . ILE A 1 98 ? 2.825 2.750 14.593 1.00 81.81 98 ILE A O 1
ATOM 793 N N . TRP A 1 99 ? 1.062 1.348 14.706 1.00 81.62 99 TRP A N 1
ATOM 794 C CA . TRP A 1 99 ? 0.127 2.273 14.076 1.00 81.62 99 TRP A CA 1
ATOM 795 C C . TRP A 1 99 ? -0.028 3.536 14.928 1.00 81.62 99 TRP A C 1
ATOM 797 O O . TRP A 1 99 ? -0.492 3.480 16.071 1.00 81.62 99 TRP A O 1
ATOM 807 N N . ARG A 1 100 ? 0.297 4.686 14.340 1.00 83.81 100 ARG A N 1
ATOM 808 C CA . ARG A 1 100 ? -0.029 6.010 14.873 1.00 83.81 100 ARG A CA 1
ATOM 809 C C . ARG A 1 100 ? -1.226 6.567 14.130 1.00 83.81 100 ARG A C 1
ATOM 811 O O . ARG A 1 100 ? -1.242 6.580 12.904 1.00 83.81 100 ARG A O 1
ATOM 818 N N . ASP A 1 101 ? -2.208 7.086 14.854 1.00 83.56 101 ASP A N 1
ATOM 819 C CA . ASP A 1 101 ? -3.415 7.614 14.217 1.00 83.56 101 ASP A CA 1
ATOM 820 C C . ASP A 1 101 ? -3.119 8.786 13.269 1.00 83.56 101 ASP A C 1
ATOM 822 O O . ASP A 1 101 ? -3.858 9.005 12.312 1.00 83.56 101 ASP A O 1
ATOM 826 N N . THR A 1 102 ? -1.986 9.476 13.432 1.00 81.06 102 THR A N 1
ATOM 827 C CA . THR A 1 102 ? -1.501 10.495 12.486 1.00 81.06 102 THR A CA 1
ATOM 828 C C . THR A 1 102 ? -1.291 9.968 11.069 1.00 81.06 102 THR A C 1
ATOM 830 O O . THR A 1 102 ? -1.326 10.758 10.127 1.00 81.06 102 THR A O 1
ATOM 833 N N . HIS A 1 103 ? -1.171 8.652 10.874 1.00 79.06 103 HIS A N 1
ATOM 834 C CA . HIS A 1 103 ? -1.169 8.041 9.547 1.00 79.06 103 HIS A CA 1
ATOM 835 C C . HIS A 1 103 ? -2.488 8.249 8.792 1.00 79.06 103 HIS A C 1
ATOM 837 O O . HIS A 1 103 ? -2.484 8.226 7.567 1.00 79.06 103 HIS A O 1
ATOM 843 N N . TYR A 1 104 ? -3.606 8.562 9.453 1.00 79.56 104 TYR A N 1
ATOM 844 C CA . TYR A 1 104 ? -4.841 8.941 8.757 1.00 79.56 104 TYR A CA 1
ATOM 845 C C . TYR A 1 104 ? -4.768 10.298 8.035 1.00 79.56 104 TYR A C 1
ATOM 847 O O . TYR A 1 104 ? -5.657 10.617 7.256 1.00 79.56 104 TYR A O 1
ATOM 855 N N . ILE A 1 105 ? -3.750 11.120 8.273 1.00 76.06 105 ILE A N 1
ATOM 856 C CA . ILE A 1 105 ? -3.621 12.436 7.636 1.00 76.06 105 ILE A CA 1
ATOM 857 C C . ILE A 1 105 ? -3.044 12.323 6.211 1.00 76.06 105 ILE A C 1
ATOM 859 O O . ILE A 1 105 ? -3.705 12.778 5.277 1.00 76.06 105 ILE A O 1
ATOM 863 N N . PRO A 1 106 ? -1.873 11.687 5.976 1.00 72.25 106 PRO A N 1
ATOM 864 C CA . PRO A 1 106 ? -1.290 11.586 4.633 1.00 72.25 106 PRO A CA 1
ATOM 865 C C . PRO A 1 106 ? -2.157 10.794 3.647 1.00 72.25 106 PRO A C 1
ATOM 867 O O . PRO A 1 106 ? -2.163 11.102 2.459 1.00 72.25 106 PRO A O 1
ATOM 870 N N . TRP A 1 107 ? -2.934 9.817 4.125 1.00 69.50 107 TRP A N 1
ATOM 871 C CA . TRP A 1 107 ? -3.858 9.053 3.278 1.00 69.50 107 TRP A CA 1
ATOM 872 C C . TRP A 1 107 ? -5.164 9.803 2.970 1.00 69.50 107 TRP A C 1
ATOM 874 O O . TRP A 1 107 ? -6.016 9.283 2.247 1.00 69.50 107 TRP A O 1
ATOM 884 N N . ASN A 1 108 ? -5.351 10.998 3.546 1.00 70.94 108 ASN A N 1
ATOM 885 C CA . ASN A 1 108 ? -6.560 11.813 3.483 1.00 70.94 108 ASN A CA 1
ATOM 886 C C . ASN A 1 108 ? -7.855 11.265 4.150 1.00 70.94 108 ASN A C 1
ATOM 888 O O . ASN A 1 108 ? -8.901 11.869 3.925 1.00 70.94 108 ASN A O 1
ATOM 892 N N . PRO A 1 109 ? -7.902 10.188 4.973 1.00 69.81 109 PRO A N 1
ATOM 893 C CA . PRO A 1 109 ? -9.120 9.846 5.703 1.00 69.81 109 PRO A CA 1
ATOM 894 C C . PRO A 1 109 ? -9.416 10.754 6.904 1.00 69.81 109 PRO A C 1
ATOM 896 O O . PRO A 1 109 ? -10.451 10.546 7.538 1.00 69.81 109 PRO A O 1
ATOM 899 N N . ALA A 1 110 ? -8.556 11.716 7.260 1.00 71.44 110 ALA A N 1
ATOM 900 C CA . ALA A 1 110 ? -8.776 12.666 8.352 1.00 71.44 110 ALA A CA 1
ATOM 901 C C . ALA A 1 110 ? -8.167 14.047 8.103 1.00 71.44 110 ALA A C 1
ATOM 903 O O . ALA A 1 110 ? -7.090 14.153 7.521 1.00 71.44 110 ALA A O 1
ATOM 904 N N . TRP A 1 111 ? -8.822 15.082 8.636 1.00 69.62 111 TRP A N 1
ATOM 905 C CA . TRP A 1 111 ? -8.332 16.459 8.621 1.00 69.62 111 TRP A CA 1
ATOM 906 C C . TRP A 1 111 ? -8.195 17.015 10.034 1.00 69.62 111 TRP A C 1
ATOM 908 O O . TRP A 1 111 ? -9.066 16.832 10.884 1.00 69.62 111 TRP A O 1
ATOM 918 N N . VAL A 1 112 ? -7.094 17.721 10.275 1.00 69.19 112 VAL A N 1
ATOM 919 C CA . VAL A 1 112 ? -6.741 18.285 11.579 1.00 69.19 112 VAL A CA 1
ATOM 920 C C . VAL A 1 112 ? -6.867 19.806 11.502 1.00 69.19 112 VAL A C 1
ATOM 922 O O . VAL A 1 112 ? -6.059 20.455 10.845 1.00 69.19 112 VAL A O 1
ATOM 925 N N . GLN A 1 113 ? -7.890 20.384 12.142 1.00 66.19 113 GLN A N 1
ATOM 926 C CA . GLN A 1 113 ? -8.066 21.847 12.195 1.00 66.19 113 GLN A CA 1
ATOM 927 C C . GLN A 1 113 ? -7.258 22.498 13.327 1.00 66.19 113 GLN A C 1
ATOM 929 O O . GLN A 1 113 ? -6.676 23.568 13.158 1.00 66.19 113 GLN A O 1
ATOM 934 N N . SER A 1 114 ? -7.206 21.850 14.493 1.00 65.31 114 SER A N 1
ATOM 935 C CA . SER A 1 114 ? -6.359 22.256 15.618 1.00 65.31 114 SER A CA 1
ATOM 936 C C . SER A 1 114 ? -5.098 21.406 15.577 1.00 65.31 114 SER A C 1
ATOM 938 O O . SER A 1 114 ? -5.237 20.203 15.443 1.00 65.31 114 SER A O 1
ATOM 940 N N . HIS A 1 115 ? -3.894 21.967 15.703 1.00 65.19 115 HIS A N 1
ATOM 941 C CA . HIS A 1 115 ? -2.604 21.251 15.597 1.00 65.19 115 HIS A CA 1
ATOM 942 C C . HIS A 1 115 ? -2.376 20.146 16.668 1.00 65.19 115 HIS A C 1
ATOM 944 O O . HIS A 1 115 ? -1.240 19.769 16.948 1.00 65.19 115 HIS A O 1
ATOM 950 N N . ASN A 1 116 ? -3.434 19.642 17.306 1.00 74.81 116 ASN A N 1
ATOM 951 C CA . ASN A 1 116 ? -3.423 18.496 18.190 1.00 74.81 116 ASN A CA 1
ATOM 952 C C . ASN A 1 116 ? -3.524 17.187 17.385 1.00 74.81 116 ASN A C 1
ATOM 954 O O . ASN A 1 116 ? -4.603 16.699 17.043 1.00 74.81 116 ASN A O 1
ATOM 958 N N . TYR A 1 117 ? -2.360 16.618 17.095 1.00 71.06 117 TYR A N 1
ATOM 959 C CA . TYR A 1 117 ? -2.200 15.363 16.360 1.00 71.06 117 TYR A CA 1
ATOM 960 C C . TYR A 1 117 ? -2.367 14.104 17.231 1.00 71.06 117 TYR A C 1
ATOM 962 O O . TYR A 1 117 ? -2.284 12.996 16.711 1.00 71.06 117 TYR A O 1
ATOM 970 N N . GLU A 1 118 ? -2.605 14.260 18.534 1.00 73.31 118 GLU A N 1
ATOM 971 C CA . GLU A 1 118 ? -2.718 13.143 19.484 1.00 73.31 118 GLU A CA 1
ATOM 972 C C . GLU A 1 118 ? -4.177 12.865 19.895 1.00 73.31 118 GLU A C 1
ATOM 974 O O . GLU A 1 118 ? -4.465 11.840 20.507 1.00 73.31 118 GLU A O 1
ATOM 979 N N . ASP A 1 119 ? -5.116 13.755 19.549 1.00 74.06 119 ASP A N 1
ATOM 980 C CA . ASP A 1 119 ? -6.538 13.624 19.884 1.00 74.06 119 ASP A CA 1
ATOM 981 C C . ASP A 1 119 ? -7.421 13.589 18.630 1.00 74.06 119 ASP A C 1
ATOM 983 O O . ASP A 1 119 ? -7.851 14.620 18.098 1.00 74.06 119 ASP A O 1
ATOM 987 N N . MET A 1 120 ? -7.750 12.371 18.197 1.00 72.56 120 MET A N 1
ATOM 988 C CA . MET A 1 120 ? -8.621 12.123 17.048 1.00 72.56 120 MET A CA 1
ATOM 989 C C . MET A 1 120 ? -10.048 12.663 17.208 1.00 72.56 120 MET A C 1
ATOM 991 O O . MET A 1 120 ? -10.752 12.789 16.205 1.00 72.56 120 MET A O 1
ATOM 995 N N . SER A 1 121 ? -10.510 12.963 18.429 1.00 70.31 121 SER A N 1
ATOM 996 C CA . SER A 1 121 ? -11.854 13.525 18.631 1.00 70.31 121 SER A CA 1
ATOM 997 C C . SER A 1 121 ? -11.983 14.942 18.066 1.00 70.31 121 SER A C 1
ATOM 999 O O . SER A 1 121 ? -13.089 15.385 17.757 1.00 70.31 121 SER A O 1
ATOM 1001 N N . THR A 1 122 ? -10.849 15.621 17.865 1.00 68.69 122 THR A N 1
ATOM 1002 C CA . THR A 1 122 ? -10.769 16.963 17.276 1.00 68.69 122 THR A CA 1
ATOM 1003 C C . THR A 1 122 ? -10.654 16.946 15.749 1.00 68.69 122 THR A C 1
ATOM 1005 O O . THR A 1 122 ? -10.595 18.006 15.124 1.00 68.69 122 THR A O 1
ATOM 1008 N N . TRP A 1 123 ? -10.588 15.759 15.137 1.00 77.81 123 TRP A N 1
ATOM 1009 C CA . TRP A 1 123 ? -10.356 15.612 13.703 1.00 77.81 123 TRP A CA 1
ATOM 1010 C C . TRP A 1 123 ? -11.664 15.544 12.933 1.00 77.81 123 TRP A C 1
ATOM 1012 O O . TRP A 1 123 ? -12.599 14.830 13.302 1.00 77.81 123 TRP A O 1
ATOM 1022 N N . GLU A 1 124 ? -11.693 16.221 11.794 1.00 70.81 124 GLU A N 1
ATOM 1023 C CA . GLU A 1 124 ? -12.804 16.126 10.865 1.00 70.81 124 GLU A CA 1
ATOM 1024 C C . GLU A 1 124 ? -12.685 14.841 10.038 1.00 70.81 124 GLU A C 1
ATOM 1026 O O . GLU A 1 124 ? -11.602 14.423 9.606 1.00 70.81 124 GLU A O 1
ATOM 1031 N N . LEU A 1 125 ? -13.828 14.168 9.903 1.00 66.81 125 LEU A N 1
ATOM 1032 C CA . LEU A 1 125 ? -14.043 13.013 9.038 1.00 66.81 125 LEU A CA 1
ATOM 1033 C C . LEU A 1 125 ? -14.487 13.511 7.683 1.00 66.81 125 LEU A C 1
ATOM 1035 O O . LEU A 1 125 ? -15.540 14.178 7.614 1.00 66.81 125 LEU A O 1
#

Secondary structure (DSSP, 8-state):
--HHHHHHHHHHHHHHHTT-TTSPPEEEEEEEE--TTSSSTT-EEEEEEE-------TTTTGGGS-HHHHHHHHHHHHHHHHHBS-TTT-PBP-TT-PPPGGGGTTTSS-EESSS-TT-GGGEE-

Organism: Talaromyces atroroseus (NCBI:txid1441469)

Foldseek 3Di:
DPPQVVLLVVLLCVCLVVVPPLDWHWDDKDKAADDCPDPDHRHIDIDTDTHDDDDDDLLVPLVVDDPVSLVVVLVVVVVVCQQPVDSSNSDHHDPVSDDQSLVCVVSVSWAAPDPPSRDCVRIDD